Protein AF-A0A1H6P2W6-F1 (afdb_monomer_lite)

Foldseek 3Di:
DFWDDDDQKIKDKDFDDQPDPDDPLQNRFFTWIKIKMADPVRQIDIDIDRQAGLVLLVVVLVQLVCVLVVHADAKRAGDNRQWIWGAGPVQGIKIKGDDCRASCHVPDDPPPDDIDIDHDPDDSVSSVVSSVVSVVVCVVRPRDDD

InterPro domains:
  IPR056510 Immunity protein WapI-like [PF24716] (4-142)

Organism: NCBI:txid53407

Sequence (146 aa):
MICIKKGGREFFLKVSRYEFFRGEREDLNWLFVKIGARLEDGLSWRAEGAYLQAGELVDFFEWLNLILSGSEVSRLEFVEGEVSFGYSLGEGFCVILDFSLHPKGDKYIYGCDSEYKIYFDLNELEFRRLSESVKKTIEEFPIRWG

Secondary structure (DSSP, 8-state):
-EEEEETTEEEEEEEEEES-SSS-TTGGGEEEEEEEEE-TTS-EEEEEEEEEEHHHHHHHHHHHHHHHTT----EEE-TT-SEEEEEETTTEEEEEE-GGGSTTGGG--TTTSPPEEEEE---HHHHHHHHHHHHHHHHHSPPP--

Structure (mmCIF, N/CA/C/O backbone):
data_AF-A0A1H6P2W6-F1
#
_entry.id   AF-A0A1H6P2W6-F1
#
loop_
_atom_site.group_PDB
_atom_site.id
_atom_site.type_symbol
_atom_site.label_atom_id
_atom_site.label_alt_id
_atom_site.label_comp_id
_atom_site.label_asym_id
_atom_site.label_entity_id
_atom_site.label_seq_id
_atom_site.pdbx_PDB_ins_code
_atom_site.Cartn_x
_atom_site.Cartn_y
_atom_site.Cartn_z
_atom_site.occupancy
_atom_site.B_iso_or_equiv
_atom_site.auth_seq_id
_atom_site.auth_comp_id
_atom_site.auth_asym_id
_atom_site.auth_atom_id
_atom_site.pdbx_PDB_model_num
ATOM 1 N N . MET A 1 1 ? 7.985 -7.646 2.632 1.00 91.50 1 MET A N 1
ATOM 2 C CA . MET A 1 1 ? 6.520 -7.915 2.617 1.00 91.50 1 MET A CA 1
ATOM 3 C C . MET A 1 1 ? 5.856 -6.976 3.598 1.00 91.50 1 MET A C 1
ATOM 5 O O . MET A 1 1 ? 6.225 -6.982 4.765 1.00 91.50 1 MET A O 1
ATOM 9 N N . ILE A 1 2 ? 4.885 -6.209 3.121 1.00 96.56 2 ILE A N 1
ATOM 10 C CA . ILE A 1 2 ? 4.069 -5.289 3.909 1.00 96.56 2 ILE A CA 1
ATOM 11 C C . ILE A 1 2 ? 2.775 -6.022 4.269 1.00 96.56 2 ILE A C 1
ATOM 13 O O . ILE A 1 2 ? 2.155 -6.636 3.400 1.00 96.56 2 ILE A O 1
ATOM 17 N N . CYS A 1 3 ? 2.391 -6.027 5.545 1.00 96.12 3 CYS A N 1
ATOM 18 C CA . CYS A 1 3 ? 1.216 -6.759 6.011 1.00 96.12 3 CYS A CA 1
ATOM 19 C C . CYS A 1 3 ? 0.548 -6.044 7.183 1.00 96.12 3 CYS A C 1
ATOM 21 O O . CYS A 1 3 ? 1.222 -5.585 8.104 1.00 96.12 3 CYS A O 1
ATOM 23 N N . ILE A 1 4 ? -0.780 -5.993 7.146 1.00 96.12 4 ILE A N 1
ATOM 24 C CA . ILE A 1 4 ? -1.632 -5.376 8.157 1.00 96.12 4 ILE A CA 1
ATOM 25 C C . ILE A 1 4 ? -2.667 -6.418 8.569 1.00 96.12 4 ILE A C 1
ATOM 27 O O . ILE A 1 4 ? -3.336 -6.990 7.711 1.00 96.12 4 ILE A O 1
ATOM 31 N N . LYS A 1 5 ? -2.786 -6.696 9.872 1.00 94.56 5 LYS A N 1
ATOM 32 C CA . LYS A 1 5 ? -3.763 -7.650 10.419 1.00 94.56 5 LYS A CA 1
ATOM 33 C C . LYS A 1 5 ? -4.434 -7.059 11.646 1.00 94.56 5 LYS A C 1
ATOM 35 O O . LYS A 1 5 ? -3.757 -6.803 12.639 1.00 94.56 5 LYS A O 1
ATOM 40 N N . LYS A 1 6 ? -5.752 -6.874 11.598 1.00 93.69 6 LYS A N 1
ATOM 41 C CA . LYS A 1 6 ? -6.530 -6.331 12.718 1.00 93.69 6 LYS A CA 1
ATOM 42 C C . LYS A 1 6 ? -7.984 -6.773 12.630 1.00 93.69 6 LYS A C 1
ATOM 44 O O . LYS A 1 6 ? -8.563 -6.731 11.554 1.00 93.69 6 LYS A O 1
ATOM 49 N N . GLY A 1 7 ? -8.571 -7.184 13.756 1.00 88.81 7 GLY A N 1
ATOM 50 C CA . GLY A 1 7 ? -10.014 -7.444 13.850 1.00 88.81 7 GLY A CA 1
ATOM 51 C C . GLY A 1 7 ? -10.543 -8.461 12.833 1.00 88.81 7 GLY A C 1
ATOM 52 O O . GLY A 1 7 ? -11.608 -8.260 12.283 1.00 88.81 7 GLY A O 1
ATOM 53 N N . GLY A 1 8 ? -9.782 -9.513 12.510 1.00 90.44 8 GLY A N 1
ATOM 54 C CA . GLY A 1 8 ? -10.180 -10.498 11.490 1.00 90.44 8 GLY A CA 1
ATOM 55 C C . GLY A 1 8 ? -9.961 -10.055 10.038 1.00 90.44 8 GLY A C 1
ATOM 56 O O . GLY A 1 8 ? -10.117 -10.868 9.129 1.00 90.44 8 GLY A O 1
ATOM 57 N N . ARG A 1 9 ? -9.527 -8.810 9.815 1.00 94.06 9 ARG A N 1
ATOM 58 C CA . ARG A 1 9 ? -9.134 -8.281 8.508 1.00 94.06 9 ARG A CA 1
ATOM 59 C C . ARG A 1 9 ? -7.637 -8.430 8.305 1.00 94.06 9 ARG A C 1
ATOM 61 O O . ARG A 1 9 ? -6.842 -8.270 9.236 1.00 94.06 9 ARG A O 1
ATOM 68 N N . GLU A 1 10 ? -7.247 -8.699 7.074 1.00 95.56 10 GLU A N 1
ATOM 69 C CA . GLU A 1 10 ? -5.859 -8.780 6.651 1.00 95.56 10 GLU A CA 1
ATOM 70 C C . GLU A 1 10 ? -5.696 -8.089 5.305 1.00 95.56 10 GLU A C 1
ATOM 72 O O . GLU A 1 10 ? -6.506 -8.289 4.408 1.00 95.56 10 GLU A O 1
ATOM 77 N N . PHE A 1 11 ? -4.621 -7.325 5.161 1.00 96.25 11 PHE A N 1
ATOM 78 C CA . PHE A 1 11 ? -4.108 -6.842 3.887 1.00 96.25 11 PHE A CA 1
ATOM 79 C C . PHE A 1 11 ? -2.629 -7.208 3.785 1.00 96.25 11 PHE A C 1
ATOM 81 O O . PHE A 1 11 ? -1.895 -7.173 4.780 1.00 96.25 11 PHE A O 1
ATOM 88 N N . PHE A 1 12 ? -2.169 -7.550 2.587 1.00 96.62 12 PHE A N 1
ATOM 89 C CA . PHE A 1 12 ? -0.749 -7.681 2.308 1.00 96.62 12 PHE A CA 1
ATOM 90 C C . PHE A 1 12 ? -0.396 -7.138 0.926 1.00 96.62 12 PHE A C 1
ATOM 92 O O . PHE A 1 12 ? -1.154 -7.277 -0.032 1.00 96.62 12 PHE A O 1
ATOM 99 N N . LEU A 1 13 ? 0.817 -6.598 0.839 1.00 96.81 13 LEU A N 1
ATOM 100 C CA . LEU A 1 13 ? 1.495 -6.226 -0.392 1.00 96.81 13 LEU A CA 1
ATOM 101 C C . LEU A 1 13 ? 2.896 -6.838 -0.355 1.00 96.81 13 LEU A C 1
ATOM 103 O O . LEU A 1 13 ? 3.693 -6.608 0.563 1.00 96.81 13 LEU A O 1
ATOM 107 N N . LYS A 1 14 ? 3.207 -7.662 -1.352 1.00 97.38 14 LYS A N 1
ATOM 108 C CA . LYS A 1 14 ? 4.518 -8.287 -1.507 1.00 97.38 14 LYS A CA 1
ATOM 109 C C . LYS A 1 14 ? 5.110 -7.935 -2.862 1.00 97.38 14 LYS A C 1
ATOM 111 O O . LYS A 1 14 ? 4.683 -8.474 -3.880 1.00 97.38 14 LYS A O 1
ATOM 116 N N . VAL A 1 15 ? 6.152 -7.113 -2.850 1.00 96.88 15 VAL A N 1
ATOM 117 C CA . VAL A 1 15 ? 7.027 -6.940 -4.010 1.00 96.88 15 VAL A CA 1
ATOM 118 C C . VAL A 1 15 ? 7.748 -8.260 -4.277 1.00 96.88 15 VAL A C 1
ATOM 120 O O . VAL A 1 15 ? 8.250 -8.901 -3.351 1.00 96.88 15 VAL A O 1
ATOM 123 N N . SER A 1 16 ? 7.710 -8.718 -5.526 1.00 95.44 16 SER A N 1
ATOM 124 C CA . SER A 1 16 ? 8.308 -9.996 -5.934 1.00 95.44 16 SER A CA 1
ATOM 125 C C . SER A 1 16 ? 9.565 -9.806 -6.775 1.00 95.44 16 SER A C 1
ATOM 127 O O . SER A 1 16 ? 10.496 -10.599 -6.669 1.00 95.44 16 SER A O 1
ATOM 129 N N . ARG A 1 17 ? 9.568 -8.796 -7.646 1.00 95.62 17 ARG A N 1
ATOM 130 C CA . ARG A 1 17 ? 10.663 -8.455 -8.558 1.00 95.62 17 ARG A CA 1
ATOM 131 C C . ARG A 1 17 ? 10.413 -7.071 -9.149 1.00 95.62 17 ARG A C 1
ATOM 133 O O . ARG A 1 17 ? 9.298 -6.565 -9.067 1.00 95.62 17 ARG A O 1
ATOM 140 N N . TYR A 1 18 ? 11.419 -6.532 -9.820 1.00 95.94 18 TYR A N 1
ATOM 141 C CA . TYR A 1 18 ? 11.194 -5.488 -10.813 1.00 95.94 18 TYR A CA 1
ATOM 142 C C . TYR A 1 18 ? 10.552 -6.104 -12.053 1.00 95.94 18 TYR A C 1
ATOM 144 O O . TYR A 1 18 ? 10.843 -7.258 -12.387 1.00 95.94 18 TYR A O 1
ATOM 152 N N . GLU A 1 19 ? 9.680 -5.356 -12.712 1.00 93.94 19 GLU A N 1
ATOM 153 C CA . GLU A 1 19 ? 9.052 -5.782 -13.958 1.00 93.94 19 GLU A CA 1
ATOM 154 C C . GLU A 1 19 ? 10.094 -5.912 -15.072 1.00 93.94 19 GLU A C 1
ATOM 156 O O . GLU A 1 19 ? 10.209 -6.966 -15.702 1.00 93.94 19 GLU A O 1
ATOM 161 N N . PHE A 1 20 ? 10.916 -4.875 -15.238 1.00 89.00 20 PHE A N 1
ATOM 162 C CA . PHE A 1 20 ? 11.920 -4.806 -16.288 1.00 89.00 20 PHE A CA 1
ATOM 163 C C . PHE A 1 20 ? 13.342 -4.987 -15.737 1.00 89.00 20 PHE A C 1
ATOM 165 O O . PHE A 1 20 ? 13.727 -4.481 -14.678 1.00 89.00 20 PHE A O 1
ATOM 172 N N . PHE A 1 21 ? 14.161 -5.737 -16.479 1.00 81.50 21 PHE A N 1
ATOM 173 C CA . PHE A 1 21 ? 15.591 -5.919 -16.184 1.00 81.50 21 PHE A CA 1
ATOM 174 C C . PHE A 1 21 ? 16.482 -4.923 -16.931 1.00 81.50 21 PHE A C 1
ATOM 176 O O . PHE A 1 21 ? 17.617 -4.684 -16.525 1.00 81.50 21 PHE A O 1
ATOM 183 N N . ARG A 1 22 ? 15.988 -4.398 -18.053 1.00 78.81 22 ARG A N 1
ATOM 184 C CA . ARG A 1 22 ? 16.626 -3.416 -18.932 1.00 78.81 22 ARG A CA 1
ATOM 185 C C . ARG A 1 22 ? 15.519 -2.533 -19.491 1.00 78.81 22 ARG A C 1
ATOM 187 O O . ARG A 1 22 ? 14.425 -3.038 -19.718 1.00 78.81 22 ARG A O 1
ATOM 194 N N . GLY A 1 23 ? 15.816 -1.269 -19.732 1.00 78.62 23 GLY A N 1
ATOM 195 C CA . GLY A 1 23 ? 14.838 -0.297 -20.199 1.00 78.62 23 GLY A CA 1
ATOM 196 C C . GLY A 1 23 ? 15.320 1.111 -19.906 1.00 78.62 23 GLY A C 1
ATOM 197 O O . GLY A 1 23 ? 16.446 1.298 -19.429 1.00 78.62 23 GLY A O 1
ATOM 198 N N . GLU A 1 24 ? 14.470 2.086 -20.196 1.00 78.56 24 GLU A N 1
ATOM 199 C CA . GLU A 1 24 ? 14.706 3.455 -19.764 1.00 78.56 24 GLU A CA 1
ATOM 200 C C . GLU A 1 24 ? 14.606 3.545 -18.239 1.00 78.56 24 GLU A C 1
ATOM 202 O O . GLU A 1 24 ? 14.062 2.666 -17.567 1.00 78.56 24 GLU A O 1
ATOM 207 N N . ARG A 1 25 ? 15.190 4.593 -17.658 1.00 75.56 25 ARG A N 1
ATOM 208 C CA . ARG A 1 25 ? 15.284 4.730 -16.198 1.00 75.56 25 ARG A CA 1
ATOM 209 C C . ARG A 1 25 ? 13.914 4.685 -15.510 1.00 75.56 25 ARG A C 1
ATOM 211 O O . ARG A 1 25 ? 13.814 4.174 -14.396 1.00 75.56 25 ARG A O 1
ATOM 218 N N . GLU A 1 26 ? 12.896 5.218 -16.172 1.00 75.00 26 GLU A N 1
ATOM 219 C CA . GLU A 1 26 ? 11.508 5.227 -15.706 1.00 75.00 26 GLU A CA 1
ATOM 220 C C . GLU A 1 26 ? 10.953 3.796 -15.642 1.00 75.00 26 GLU A C 1
ATOM 222 O O . GLU A 1 26 ? 10.431 3.384 -14.607 1.00 75.00 26 GLU A O 1
ATOM 227 N N . ASP A 1 27 ? 11.225 2.980 -16.662 1.00 84.19 27 ASP A N 1
ATOM 228 C CA . ASP A 1 27 ? 10.763 1.592 -16.719 1.00 84.19 27 ASP A CA 1
ATOM 229 C C . ASP A 1 27 ? 11.458 0.685 -15.698 1.00 84.19 27 ASP A C 1
ATOM 231 O O . ASP A 1 27 ? 10.864 -0.232 -15.130 1.00 84.19 27 ASP A O 1
ATOM 235 N N . LEU A 1 28 ? 12.743 0.930 -15.428 1.00 90.31 28 LEU A N 1
ATOM 236 C CA . LEU A 1 28 ? 13.550 0.073 -14.552 1.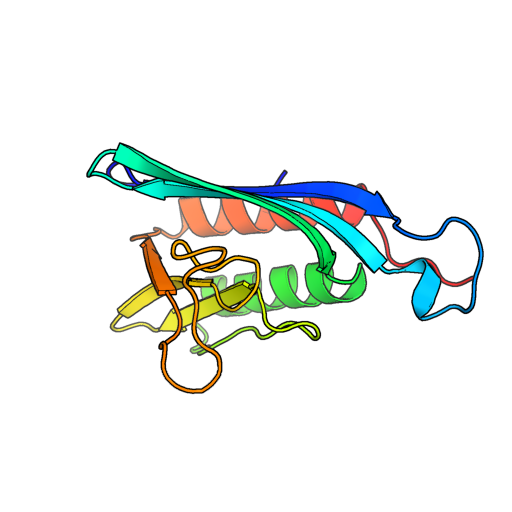00 90.31 28 LEU A CA 1
ATOM 237 C C . LEU A 1 28 ? 13.030 -0.015 -13.114 1.00 90.31 28 LEU A C 1
ATOM 239 O O . LEU A 1 28 ? 13.467 -0.903 -12.375 1.00 90.31 28 LEU A O 1
ATOM 243 N N . ASN A 1 29 ? 12.151 0.903 -12.716 1.00 94.06 29 ASN A N 1
ATOM 244 C CA . ASN A 1 29 ? 11.656 1.039 -11.356 1.00 94.06 29 ASN A CA 1
ATOM 245 C C . ASN A 1 29 ? 10.252 0.472 -11.143 1.00 94.06 29 ASN A C 1
ATOM 247 O O . ASN A 1 29 ? 9.813 0.452 -9.995 1.00 94.06 29 ASN A O 1
ATOM 251 N N . TRP A 1 30 ? 9.590 -0.052 -12.178 1.00 95.38 30 TRP A N 1
ATOM 252 C CA . TRP A 1 30 ? 8.330 -0.774 -12.006 1.00 95.38 30 TRP A CA 1
ATOM 253 C C . TRP A 1 30 ? 8.526 -2.055 -11.203 1.00 95.38 30 TRP A C 1
ATOM 255 O O . TRP A 1 30 ? 9.443 -2.848 -11.445 1.00 95.38 30 TRP A O 1
ATOM 265 N N . LEU A 1 31 ? 7.646 -2.263 -10.231 1.00 95.50 31 LEU A N 1
ATOM 266 C CA . LEU A 1 31 ? 7.659 -3.365 -9.289 1.00 95.50 31 LEU A CA 1
ATOM 267 C C . LEU A 1 31 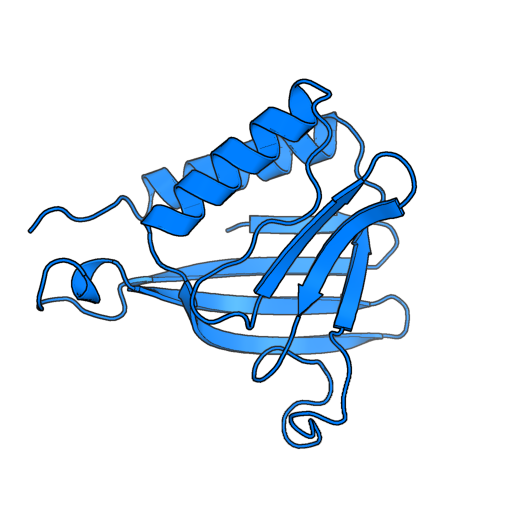? 6.458 -4.267 -9.526 1.00 95.50 31 LEU A C 1
ATOM 269 O O . LEU A 1 31 ? 5.304 -3.869 -9.391 1.00 95.50 31 LEU A O 1
ATOM 273 N N . PHE A 1 32 ? 6.746 -5.541 -9.774 1.00 94.94 32 PHE A N 1
ATOM 274 C CA . PHE A 1 32 ? 5.727 -6.572 -9.810 1.00 94.94 32 PHE A CA 1
ATOM 275 C C . PHE A 1 32 ? 5.344 -6.953 -8.377 1.00 94.94 32 PHE A C 1
ATOM 277 O O . PHE A 1 32 ? 6.142 -7.546 -7.632 1.00 94.94 32 PHE A O 1
ATOM 284 N N . VAL A 1 33 ? 4.112 -6.639 -7.988 1.00 94.94 33 VAL A N 1
ATOM 285 C CA . VAL A 1 33 ? 3.583 -6.853 -6.642 1.00 94.94 33 VAL A CA 1
ATOM 286 C C . VAL A 1 33 ? 2.501 -7.924 -6.638 1.00 94.94 33 VAL A C 1
ATOM 288 O O . VAL A 1 33 ? 1.757 -8.100 -7.595 1.00 94.94 33 VAL A O 1
ATOM 291 N N . LYS A 1 34 ? 2.409 -8.651 -5.526 1.00 95.12 34 LYS A N 1
ATOM 292 C CA . LYS A 1 34 ? 1.256 -9.481 -5.175 1.00 95.12 34 LYS A CA 1
ATOM 293 C C . LYS A 1 34 ? 0.509 -8.777 -4.057 1.00 95.12 34 LYS A C 1
ATOM 295 O O . LYS A 1 34 ? 1.093 -8.542 -2.996 1.00 95.12 34 LYS A O 1
ATOM 300 N N . ILE A 1 35 ? -0.759 -8.480 -4.284 1.00 94.25 35 ILE A N 1
ATOM 301 C CA . ILE A 1 35 ? -1.638 -7.829 -3.320 1.00 94.25 35 ILE A CA 1
ATOM 302 C C . ILE A 1 35 ? -2.762 -8.791 -2.964 1.00 94.25 35 ILE A C 1
ATOM 304 O O . ILE A 1 35 ? -3.212 -9.595 -3.782 1.00 94.25 35 ILE A O 1
ATOM 308 N N . GLY A 1 36 ? -3.217 -8.738 -1.723 1.00 93.12 36 GLY A N 1
ATOM 309 C CA . GLY A 1 36 ? -4.432 -9.428 -1.346 1.00 93.12 36 GLY A CA 1
ATOM 310 C C . GLY A 1 36 ? -4.971 -8.958 -0.019 1.00 93.12 36 GLY A C 1
ATOM 311 O O . GLY A 1 36 ? -4.260 -8.368 0.795 1.00 93.12 36 GLY A O 1
ATOM 312 N N . ALA A 1 37 ? -6.238 -9.272 0.203 1.00 92.69 37 ALA A N 1
ATOM 313 C CA . ALA A 1 37 ? -6.874 -9.016 1.474 1.00 92.69 37 ALA A CA 1
ATOM 314 C C . ALA A 1 37 ? -7.898 -10.093 1.830 1.00 92.69 37 ALA A C 1
ATOM 316 O O . ALA A 1 37 ? -8.324 -10.901 1.000 1.00 92.69 37 ALA A O 1
ATOM 317 N N . ARG A 1 38 ? -8.221 -10.134 3.118 1.00 92.38 38 ARG A N 1
ATOM 318 C CA . ARG A 1 38 ? -9.229 -10.994 3.730 1.00 92.38 38 ARG A CA 1
ATOM 319 C C . ARG A 1 38 ? -10.040 -10.158 4.704 1.00 92.38 38 ARG A C 1
ATOM 321 O O . ARG A 1 38 ? -9.459 -9.382 5.457 1.00 92.38 38 ARG A O 1
ATOM 328 N N . LEU A 1 39 ? -11.350 -10.344 4.703 1.00 87.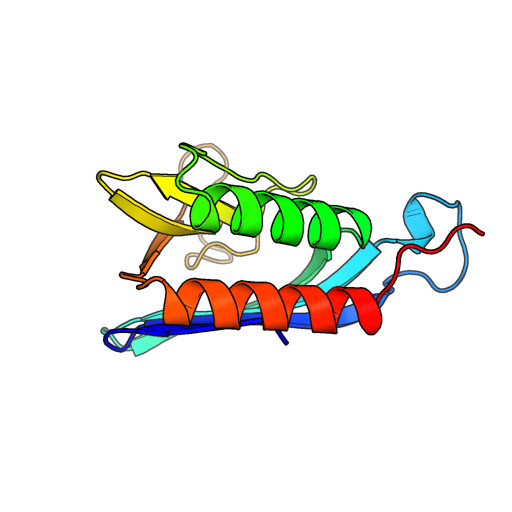75 39 LEU A N 1
ATOM 329 C CA . LEU A 1 39 ? -12.291 -9.641 5.564 1.00 87.75 39 LEU A CA 1
ATOM 330 C C . LEU A 1 39 ? -12.995 -10.615 6.514 1.00 87.75 39 LEU A C 1
ATOM 332 O O . LEU A 1 39 ? -12.855 -11.835 6.404 1.00 87.75 39 LEU A O 1
ATOM 336 N N . GLU A 1 40 ? -13.734 -10.057 7.470 1.00 83.44 40 GLU A N 1
ATOM 337 C CA . GLU A 1 40 ? -14.390 -10.799 8.556 1.00 83.44 40 GLU A CA 1
ATOM 338 C C . GLU A 1 40 ? -15.465 -11.782 8.075 1.00 83.44 40 GLU A C 1
ATOM 340 O O . GLU A 1 40 ? -15.656 -12.832 8.683 1.00 83.44 40 GLU A O 1
ATOM 345 N N . ASP A 1 41 ? -16.135 -11.476 6.966 1.00 83.31 41 ASP A N 1
ATOM 346 C CA . ASP A 1 41 ? -17.170 -12.309 6.341 1.00 83.31 41 ASP A CA 1
ATOM 347 C C . ASP A 1 41 ? -16.597 -13.478 5.518 1.00 83.31 41 ASP A C 1
ATOM 349 O O . ASP A 1 41 ? -17.336 -14.226 4.877 1.00 83.31 41 ASP A O 1
ATOM 353 N N . GLY A 1 42 ? -15.272 -13.650 5.531 1.00 80.38 42 GLY A N 1
ATOM 354 C CA . GLY A 1 42 ? -14.570 -14.645 4.732 1.00 80.38 42 GLY A CA 1
ATOM 355 C C . GLY A 1 42 ? -14.318 -14.207 3.289 1.00 80.38 42 GLY A C 1
ATOM 356 O O . GLY A 1 42 ? -13.667 -14.956 2.552 1.00 80.38 42 GLY A O 1
ATOM 357 N N . LEU A 1 43 ? -14.752 -13.004 2.883 1.00 82.62 43 LEU A N 1
ATOM 358 C CA . LEU A 1 43 ? -14.390 -12.442 1.588 1.00 82.62 43 LEU A CA 1
ATOM 359 C C . LEU A 1 43 ? -12.870 -12.309 1.523 1.00 82.62 43 LEU A C 1
ATOM 361 O O . LEU A 1 43 ? -12.221 -11.752 2.410 1.00 82.62 43 LEU A O 1
ATOM 365 N N . SER A 1 44 ? -12.284 -12.843 0.459 1.00 89.69 44 SER A N 1
ATOM 366 C CA . SER A 1 44 ? -10.865 -12.673 0.191 1.00 89.69 44 SER A CA 1
ATOM 367 C C . SER A 1 44 ? -10.617 -12.598 -1.299 1.00 89.69 44 SER A C 1
ATOM 369 O O . SER A 1 44 ? -11.303 -13.244 -2.091 1.00 89.69 44 SER A O 1
ATOM 371 N N . TRP A 1 45 ? -9.624 -11.808 -1.672 1.00 89.00 45 TRP A N 1
ATOM 372 C CA . TRP A 1 45 ? -9.171 -11.691 -3.048 1.00 89.00 45 TRP A CA 1
ATOM 373 C C . TRP A 1 45 ? -7.665 -11.490 -3.067 1.00 89.00 45 TRP A C 1
ATOM 375 O O . TRP A 1 45 ? -7.025 -11.163 -2.058 1.00 89.00 45 TRP A O 1
ATOM 385 N N . ARG A 1 46 ? -7.097 -11.747 -4.238 1.00 91.75 46 ARG A N 1
ATOM 386 C CA . ARG A 1 46 ? -5.687 -11.561 -4.537 1.00 91.75 46 ARG A CA 1
ATOM 387 C C . ARG A 1 46 ? -5.554 -11.138 -5.984 1.00 91.75 46 ARG A C 1
ATOM 389 O O . ARG A 1 46 ? -6.317 -11.607 -6.822 1.00 91.75 46 ARG A O 1
ATOM 396 N N . ALA A 1 47 ? -4.555 -10.321 -6.250 1.00 90.50 47 ALA A N 1
ATOM 397 C CA . ALA A 1 47 ? -4.183 -9.895 -7.583 1.00 90.50 47 ALA A CA 1
ATOM 398 C C . ALA A 1 47 ? -2.668 -9.681 -7.646 1.00 90.50 47 ALA A C 1
ATOM 400 O O . ALA A 1 47 ? -1.987 -9.584 -6.617 1.00 90.50 47 ALA A O 1
ATOM 401 N N . GLU A 1 48 ? -2.130 -9.663 -8.857 1.00 92.38 48 GLU A N 1
ATOM 402 C CA . GLU A 1 48 ? -0.713 -9.436 -9.091 1.00 92.38 48 GLU A CA 1
ATOM 403 C C . GLU A 1 48 ? -0.481 -8.712 -10.411 1.00 92.38 48 GLU A C 1
ATOM 405 O O . GLU A 1 48 ? -1.205 -8.938 -11.376 1.00 92.38 48 GLU A O 1
ATOM 410 N N . GLY A 1 49 ? 0.531 -7.853 -10.435 1.00 91.88 49 GLY A N 1
ATOM 411 C CA . GLY A 1 49 ? 0.829 -7.000 -11.577 1.00 91.88 49 GLY A CA 1
ATOM 412 C C . GLY A 1 49 ? 1.884 -5.957 -11.239 1.00 91.88 49 GLY A C 1
ATOM 413 O O . GLY A 1 49 ? 2.376 -5.901 -10.106 1.00 91.88 49 GLY A O 1
ATOM 414 N N . ALA A 1 50 ? 2.260 -5.164 -12.235 1.00 93.25 50 ALA A N 1
ATOM 415 C CA . ALA A 1 50 ? 3.136 -4.017 -12.059 1.00 93.25 50 ALA A CA 1
ATOM 416 C C . ALA A 1 50 ? 2.291 -2.785 -11.717 1.00 93.25 50 ALA A C 1
ATOM 418 O O . ALA A 1 50 ? 1.861 -2.061 -12.598 1.00 93.25 50 ALA A O 1
ATOM 419 N N . TYR A 1 51 ? 2.004 -2.610 -10.427 1.00 91.50 51 TYR A N 1
ATOM 420 C CA . TYR A 1 51 ? 1.090 -1.569 -9.922 1.00 91.50 51 TYR A CA 1
ATOM 421 C C . TYR A 1 51 ? 1.798 -0.508 -9.073 1.00 91.50 51 TYR A C 1
ATOM 423 O O . TYR A 1 51 ? 1.156 0.268 -8.374 1.00 91.50 51 TYR A O 1
ATOM 431 N N . LEU A 1 52 ? 3.129 -0.566 -9.005 1.00 94.00 52 LEU A N 1
ATOM 432 C CA . LEU A 1 52 ? 3.910 0.259 -8.094 1.00 94.00 52 LEU A CA 1
ATOM 433 C C . LEU A 1 52 ? 5.301 0.509 -8.662 1.00 94.00 52 LEU A C 1
ATOM 435 O O . LEU A 1 52 ? 5.919 -0.402 -9.208 1.00 94.00 52 LEU A O 1
ATOM 439 N N . GLN A 1 53 ? 5.837 1.697 -8.446 1.00 95.12 53 GLN A N 1
ATOM 440 C CA . GLN A 1 53 ? 7.228 2.036 -8.687 1.00 95.12 53 GLN A CA 1
ATOM 441 C C . GLN A 1 53 ? 8.046 1.999 -7.392 1.00 95.12 53 GLN A C 1
ATOM 443 O O . GLN A 1 53 ? 7.552 2.232 -6.290 1.00 95.12 53 GLN A O 1
ATOM 448 N N . ALA A 1 54 ? 9.351 1.755 -7.510 1.00 96.00 54 ALA A N 1
ATOM 449 C CA . ALA A 1 54 ? 10.263 1.765 -6.365 1.00 96.00 54 ALA A CA 1
ATOM 450 C C . ALA A 1 54 ? 10.283 3.114 -5.620 1.00 96.00 54 ALA A C 1
ATOM 452 O O . ALA A 1 54 ? 10.456 3.130 -4.402 1.00 96.00 54 ALA A O 1
ATOM 453 N N . GLY A 1 55 ? 10.072 4.229 -6.330 1.00 95.88 55 GLY A N 1
ATOM 454 C CA . GLY A 1 55 ? 9.931 5.558 -5.724 1.00 95.88 55 GLY A CA 1
ATOM 455 C C . GLY A 1 55 ? 8.711 5.669 -4.810 1.00 95.88 55 GLY A C 1
ATOM 456 O O . GLY A 1 55 ? 8.821 6.181 -3.704 1.00 95.88 55 GLY A O 1
ATOM 457 N N . GLU A 1 56 ? 7.594 5.057 -5.192 1.00 96.75 56 GLU A N 1
ATOM 458 C CA . GLU A 1 56 ? 6.339 5.124 -4.434 1.00 96.75 56 GLU A CA 1
ATOM 459 C C . GLU A 1 56 ? 6.409 4.367 -3.099 1.00 96.75 56 GLU A C 1
ATOM 461 O O . GLU A 1 56 ? 5.681 4.675 -2.155 1.00 96.75 56 GLU A O 1
ATOM 466 N N . LEU A 1 57 ? 7.332 3.405 -2.960 1.00 97.62 57 LEU A N 1
ATOM 467 C CA . LEU A 1 57 ? 7.640 2.816 -1.654 1.00 97.62 57 LEU A CA 1
ATOM 468 C C . LEU A 1 57 ? 8.285 3.835 -0.707 1.00 97.62 57 LEU A C 1
ATOM 470 O O . LEU A 1 57 ? 8.020 3.790 0.496 1.00 97.62 57 LEU A O 1
ATOM 474 N N . VAL A 1 58 ? 9.129 4.730 -1.231 1.00 97.94 58 VAL A N 1
ATOM 475 C CA . VAL A 1 58 ? 9.746 5.816 -0.455 1.00 97.94 58 VAL A CA 1
ATOM 476 C C . VAL A 1 58 ? 8.673 6.806 -0.028 1.00 97.94 58 VAL A C 1
ATOM 478 O O . VAL A 1 58 ? 8.567 7.081 1.166 1.00 97.94 58 VAL A O 1
ATOM 481 N N . ASP A 1 59 ? 7.813 7.223 -0.958 1.00 97.88 59 ASP A N 1
ATOM 482 C CA . ASP A 1 59 ? 6.679 8.105 -0.663 1.00 97.88 59 ASP A CA 1
ATOM 483 C C . ASP A 1 59 ? 5.768 7.490 0.408 1.00 97.88 59 ASP A C 1
ATOM 485 O O . ASP A 1 59 ? 5.340 8.167 1.344 1.00 97.88 59 ASP A O 1
ATOM 489 N N . PHE A 1 60 ? 5.541 6.172 0.350 1.00 98.12 60 PHE A N 1
ATOM 490 C CA . PHE A 1 60 ? 4.774 5.471 1.375 1.00 98.12 60 PHE A CA 1
ATOM 491 C C . PHE A 1 60 ? 5.445 5.489 2.748 1.00 98.12 60 PHE A C 1
ATOM 493 O O . PHE A 1 60 ? 4.787 5.718 3.767 1.00 98.12 60 PHE A O 1
ATOM 500 N N . PHE A 1 61 ? 6.757 5.278 2.802 1.00 98.31 61 PHE A N 1
ATOM 501 C CA . PHE A 1 61 ? 7.499 5.362 4.054 1.00 98.31 61 PHE A CA 1
ATOM 502 C C . PHE A 1 61 ? 7.460 6.777 4.650 1.00 98.31 61 PHE A C 1
ATOM 504 O O . PHE A 1 61 ? 7.236 6.931 5.854 1.00 98.31 61 PHE A O 1
ATOM 511 N N . GLU A 1 62 ? 7.638 7.808 3.827 1.00 97.94 62 GLU A N 1
ATOM 512 C CA . GLU A 1 62 ? 7.566 9.206 4.255 1.00 97.94 62 GLU A CA 1
ATOM 513 C C . GLU A 1 62 ? 6.166 9.575 4.751 1.00 97.94 62 GLU A C 1
ATOM 515 O O . GLU A 1 62 ? 6.024 10.130 5.844 1.00 97.94 62 GLU A O 1
ATOM 520 N N . TRP A 1 63 ? 5.127 9.170 4.021 1.00 98.00 63 TRP A N 1
ATOM 521 C CA . TRP A 1 63 ? 3.734 9.373 4.408 1.00 98.00 63 TRP A CA 1
ATOM 522 C C . TRP A 1 63 ? 3.401 8.719 5.761 1.00 98.00 63 TRP A C 1
ATOM 524 O O . TRP A 1 63 ? 2.777 9.346 6.618 1.00 98.00 63 TRP A O 1
ATOM 534 N N . LEU A 1 64 ? 3.895 7.503 6.028 1.00 97.50 64 LEU A N 1
ATOM 535 C CA . LEU A 1 64 ? 3.740 6.857 7.341 1.00 97.50 64 LEU A CA 1
ATOM 536 C C . LEU A 1 64 ? 4.466 7.614 8.463 1.00 97.50 64 LEU A C 1
ATOM 538 O O . LEU A 1 64 ? 3.973 7.668 9.592 1.00 97.50 64 LEU A O 1
ATOM 542 N N . ASN A 1 65 ? 5.628 8.205 8.180 1.00 96.50 65 ASN A N 1
ATOM 543 C CA . ASN A 1 65 ? 6.362 8.994 9.170 1.00 96.50 65 ASN A CA 1
ATOM 544 C C . ASN A 1 65 ? 5.650 10.310 9.502 1.00 96.50 65 ASN A C 1
ATOM 546 O O . ASN A 1 65 ? 5.683 10.736 10.658 1.00 96.50 65 ASN A O 1
ATOM 550 N N . LEU A 1 66 ? 4.955 10.918 8.536 1.00 95.81 66 LEU A N 1
ATOM 551 C CA . LEU A 1 66 ? 4.092 12.071 8.797 1.00 95.81 66 LEU A CA 1
ATOM 552 C C . LEU A 1 66 ? 2.981 11.702 9.788 1.00 95.81 66 LEU A C 1
ATOM 554 O O . LEU A 1 66 ? 2.822 12.395 10.794 1.00 95.81 66 LEU A O 1
ATOM 558 N N . ILE A 1 67 ? 2.307 10.565 9.595 1.00 95.38 67 ILE A N 1
ATOM 559 C CA . ILE A 1 67 ? 1.292 10.061 10.540 1.00 95.38 67 ILE A CA 1
ATOM 560 C C . ILE A 1 67 ? 1.886 9.853 11.935 1.00 95.38 67 ILE A C 1
ATOM 562 O O . ILE A 1 67 ? 1.335 10.332 12.924 1.00 95.38 67 ILE A O 1
ATOM 566 N N . LEU A 1 68 ? 3.037 9.179 12.025 1.00 94.94 68 LEU A N 1
ATOM 567 C CA . LEU A 1 68 ? 3.721 8.918 13.298 1.00 94.94 68 LEU A CA 1
ATOM 568 C C . LEU A 1 68 ? 4.193 10.195 14.009 1.00 94.94 68 LEU A C 1
ATOM 570 O O . LEU A 1 68 ? 4.359 10.188 15.227 1.00 94.94 68 LEU A O 1
ATOM 574 N N . SER A 1 69 ? 4.406 11.284 13.269 1.00 94.31 69 SER A N 1
ATOM 575 C CA . SER A 1 69 ? 4.716 12.607 13.827 1.00 94.31 69 SER A CA 1
ATOM 576 C C . SER A 1 69 ? 3.475 13.387 14.287 1.00 94.31 69 SER A C 1
ATOM 578 O O . SER A 1 69 ? 3.610 14.481 14.830 1.00 94.31 69 SER A O 1
ATOM 580 N N . GLY A 1 70 ? 2.273 12.835 14.082 1.00 90.56 70 GLY A N 1
ATOM 581 C CA . GLY A 1 70 ? 0.998 13.476 14.402 1.00 90.56 70 GLY A CA 1
ATOM 582 C C . GLY A 1 70 ? 0.514 14.464 13.342 1.00 90.56 70 GLY A C 1
ATOM 583 O O . GLY A 1 70 ? -0.369 15.270 13.627 1.00 90.56 70 GLY A O 1
ATOM 584 N N . SER A 1 71 ? 1.084 14.422 12.134 1.00 89.25 71 SER A N 1
ATOM 585 C CA . SER A 1 71 ? 0.633 15.256 11.022 1.00 89.25 71 SER A CA 1
ATOM 586 C C . SER A 1 71 ? -0.673 14.719 10.439 1.00 89.25 71 SER A C 1
ATOM 588 O O . SER A 1 71 ? -0.872 13.508 10.321 1.00 89.25 71 SER A O 1
ATOM 590 N N . GLU A 1 72 ? -1.554 15.631 10.039 1.00 84.75 72 GLU A N 1
ATOM 591 C CA . GLU A 1 72 ? -2.754 15.293 9.287 1.00 84.75 72 GLU A CA 1
ATOM 592 C C . GLU A 1 72 ? -2.377 15.114 7.814 1.00 84.75 72 GLU A C 1
ATOM 594 O O . GLU A 1 72 ? -1.982 16.056 7.128 1.00 84.75 72 GLU A O 1
ATOM 599 N N . VAL A 1 73 ? -2.462 13.875 7.343 1.00 89.75 73 VAL A N 1
ATOM 600 C CA . VAL A 1 73 ? -2.307 13.502 5.937 1.00 89.75 73 VAL A CA 1
ATOM 601 C C . VAL A 1 73 ? -3.557 12.750 5.532 1.00 89.75 73 VAL A C 1
ATOM 603 O O . VAL A 1 73 ? -4.054 11.963 6.327 1.00 89.75 73 VAL A O 1
ATOM 606 N N . SER A 1 74 ? -4.073 13.001 4.331 1.00 90.88 74 SER A N 1
ATOM 607 C CA . SER A 1 74 ? -5.351 12.439 3.885 1.00 90.88 74 SER A CA 1
ATOM 608 C C . SER A 1 74 ? -5.165 11.147 3.099 1.00 90.88 74 SER A C 1
ATOM 610 O O . SER A 1 74 ? -5.613 10.083 3.520 1.00 90.88 74 SER A O 1
ATOM 612 N N . ARG A 1 75 ? -4.492 11.227 1.950 1.00 95.81 75 ARG A N 1
ATOM 613 C CA . ARG A 1 75 ? -4.352 10.119 1.008 1.00 95.81 75 ARG A CA 1
ATOM 614 C C . ARG A 1 75 ? -2.962 10.101 0.392 1.00 95.81 75 ARG A C 1
ATOM 616 O O . ARG A 1 75 ? -2.411 11.147 0.066 1.00 95.81 75 ARG A O 1
ATOM 623 N N . LEU A 1 76 ? -2.425 8.901 0.246 1.00 97.00 76 LEU A N 1
ATOM 624 C CA . LEU A 1 76 ? -1.287 8.588 -0.598 1.00 97.00 76 LEU A CA 1
ATOM 625 C C . LEU A 1 76 ? -1.813 7.881 -1.845 1.00 97.00 76 LEU A C 1
ATOM 627 O O . LEU A 1 76 ? -2.387 6.793 -1.738 1.00 97.00 76 LEU A O 1
ATOM 631 N N . GLU A 1 77 ? -1.634 8.520 -2.995 1.00 95.69 77 GLU A N 1
ATOM 632 C CA . GLU A 1 77 ? -2.006 7.994 -4.307 1.00 95.69 77 GLU A CA 1
ATOM 633 C C . GLU A 1 77 ? -0.764 7.498 -5.039 1.00 95.69 77 GLU A C 1
ATOM 635 O O . GLU A 1 77 ? 0.300 8.108 -4.945 1.00 95.69 77 GLU A O 1
ATOM 640 N N . PHE A 1 78 ? -0.929 6.394 -5.762 1.00 94.56 78 PHE A N 1
ATOM 641 C CA . PHE A 1 78 ? 0.080 5.847 -6.658 1.00 94.56 78 PHE A CA 1
ATOM 642 C C . PHE A 1 78 ? -0.343 6.043 -8.112 1.00 94.56 78 PHE A C 1
ATOM 644 O O . PHE A 1 78 ? -1.529 6.206 -8.398 1.00 94.56 78 PHE A O 1
ATOM 651 N N . VAL A 1 79 ? 0.626 6.012 -9.021 1.00 92.19 79 VAL A N 1
ATOM 652 C CA . VAL A 1 79 ? 0.497 6.365 -10.438 1.00 92.19 79 VAL A CA 1
ATOM 653 C C . VAL A 1 79 ? -0.579 5.544 -11.145 1.00 92.19 79 VAL A C 1
ATOM 655 O O . VAL A 1 79 ? -1.402 6.121 -11.851 1.00 92.19 79 VAL A O 1
ATOM 658 N N . GLU A 1 80 ? -0.600 4.226 -10.946 1.00 89.62 80 GLU A N 1
ATOM 659 C CA . GLU A 1 80 ? -1.584 3.343 -11.597 1.00 89.62 80 GLU A CA 1
ATOM 660 C C . GLU A 1 80 ? -2.977 3.414 -10.935 1.00 89.62 80 GLU A C 1
ATOM 662 O O . GLU A 1 80 ? -4.000 3.095 -11.542 1.00 89.62 80 GLU A O 1
ATOM 667 N N . GLY A 1 81 ? -3.049 3.903 -9.693 1.00 90.38 81 GLY A N 1
ATOM 668 C CA . GLY A 1 81 ? -4.308 4.169 -9.002 1.00 90.38 81 GLY A CA 1
ATOM 669 C C . GLY A 1 81 ? -5.080 2.938 -8.513 1.00 90.38 81 GLY A C 1
ATOM 670 O O . GLY A 1 81 ? -6.123 3.115 -7.886 1.00 90.38 81 GLY A O 1
ATOM 671 N N . GLU A 1 82 ? -4.614 1.697 -8.709 1.00 91.31 82 GLU A N 1
ATOM 672 C CA . GLU A 1 82 ? -5.364 0.526 -8.222 1.00 91.31 82 GLU A CA 1
AT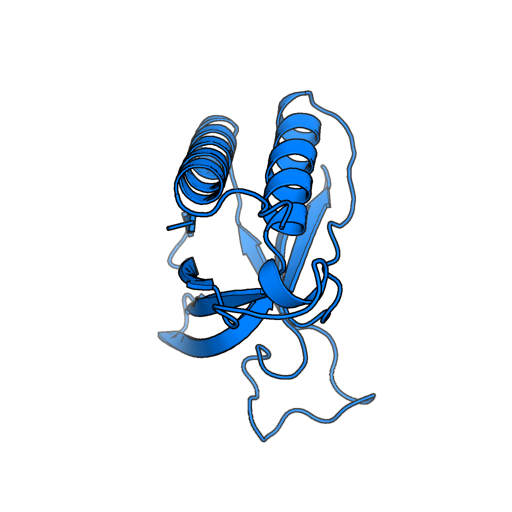OM 673 C C . GLU A 1 82 ? -5.262 0.331 -6.714 1.00 91.31 82 GLU A C 1
ATOM 675 O O . GLU A 1 82 ? -6.125 -0.315 -6.114 1.00 91.31 82 GLU A O 1
ATOM 680 N N . VAL A 1 83 ? -4.210 0.857 -6.086 1.00 94.19 83 VAL A N 1
ATOM 681 C CA . VAL A 1 83 ? -4.075 0.883 -4.630 1.00 94.19 83 VAL A CA 1
ATOM 682 C C . VAL A 1 83 ? -3.694 2.274 -4.153 1.00 94.19 83 VAL A C 1
ATOM 684 O O . VAL A 1 83 ? -2.883 2.978 -4.747 1.00 94.19 83 VAL A O 1
ATOM 687 N N . SER A 1 84 ? -4.300 2.679 -3.047 1.00 96.31 84 SER A N 1
ATOM 688 C CA . SER A 1 84 ? -3.970 3.901 -2.322 1.00 96.31 84 SER A CA 1
ATOM 689 C C . SER A 1 84 ? -4.102 3.656 -0.822 1.00 96.31 84 SER A C 1
ATOM 691 O O . SER A 1 84 ? -4.738 2.693 -0.379 1.00 96.31 84 SER A O 1
ATOM 693 N N . PHE A 1 85 ? -3.527 4.548 -0.023 1.00 97.25 85 PHE A N 1
ATOM 694 C CA . PHE A 1 85 ? -3.645 4.505 1.434 1.00 97.25 85 PHE A CA 1
ATOM 695 C C . PHE A 1 85 ? -4.265 5.795 1.943 1.00 97.25 85 PHE A C 1
ATOM 697 O O . PHE A 1 85 ? -3.906 6.879 1.494 1.00 97.25 85 PHE A O 1
ATOM 704 N N . GLY A 1 86 ? -5.206 5.676 2.872 1.00 97.12 86 GLY A N 1
ATOM 705 C CA . GLY A 1 86 ? -5.863 6.809 3.505 1.00 97.12 86 GLY A CA 1
ATOM 706 C C . GLY A 1 86 ? -5.595 6.841 5.000 1.00 97.12 86 GLY A C 1
ATOM 707 O O . GLY A 1 86 ? -5.479 5.796 5.643 1.00 97.12 86 GLY A O 1
ATOM 708 N N . TYR A 1 87 ? -5.527 8.041 5.561 1.00 96.12 87 TYR A N 1
ATOM 709 C CA . TYR A 1 87 ? -5.523 8.262 6.997 1.00 96.12 87 TYR A CA 1
ATOM 710 C C . TYR A 1 87 ? -6.294 9.540 7.326 1.00 96.12 87 TYR A C 1
ATOM 712 O O . TYR A 1 87 ? -6.313 10.491 6.556 1.00 96.12 87 TYR A O 1
ATOM 720 N N . SER A 1 88 ? -6.961 9.569 8.471 1.00 89.69 88 SER A N 1
ATOM 721 C CA . SER A 1 88 ? -7.390 10.811 9.110 1.00 89.69 88 SER A CA 1
ATOM 722 C C . SER A 1 88 ? -7.582 10.560 10.601 1.00 89.69 88 SER A C 1
ATOM 724 O O . SER A 1 88 ? -7.808 9.425 11.023 1.00 89.69 88 SER A O 1
ATOM 726 N N . LEU A 1 89 ? -7.531 11.615 11.416 1.00 83.12 89 LEU A N 1
ATOM 727 C CA . LEU A 1 89 ? -7.756 11.489 12.862 1.00 83.12 89 LEU A CA 1
ATOM 728 C C . LEU A 1 89 ? -9.179 11.007 13.202 1.00 83.12 89 LEU A C 1
ATOM 730 O O . LEU A 1 89 ? -9.384 10.433 14.267 1.00 83.12 89 LEU A O 1
ATOM 734 N N . GLY A 1 90 ? -10.153 11.242 12.315 1.00 82.75 90 GLY A N 1
ATOM 735 C CA . GLY A 1 90 ? -11.551 10.855 12.517 1.00 82.75 90 GLY A CA 1
ATOM 736 C C . GLY A 1 90 ? -11.901 9.456 12.002 1.00 82.75 90 GLY A C 1
ATOM 737 O O . GLY A 1 90 ? -12.670 8.750 12.649 1.00 82.75 90 GLY A O 1
ATOM 738 N N . GLU A 1 91 ? -11.351 9.050 10.854 1.00 84.69 91 GLU A N 1
ATOM 739 C CA . GLU A 1 91 ? -11.699 7.780 10.192 1.00 84.69 91 GLU A CA 1
ATOM 740 C C . GLU A 1 91 ? -10.645 6.678 10.384 1.00 84.69 91 GLU A C 1
ATOM 742 O O . GLU A 1 91 ? -10.912 5.506 10.109 1.00 84.69 91 GLU A O 1
ATOM 747 N N . GLY A 1 92 ? -9.454 7.034 10.871 1.00 90.31 92 GLY A N 1
ATOM 748 C CA . GLY A 1 92 ? -8.335 6.113 11.030 1.00 90.31 92 GLY A CA 1
ATOM 749 C C . GLY A 1 92 ? -7.668 5.758 9.701 1.00 90.31 92 GLY A C 1
ATOM 750 O O . GLY A 1 92 ? -7.779 6.477 8.710 1.00 90.31 92 GLY A O 1
ATOM 751 N N . PHE A 1 93 ? -6.922 4.653 9.692 1.00 96.06 93 PHE A N 1
ATOM 752 C CA . PHE A 1 93 ? -6.189 4.186 8.518 1.00 96.06 93 PHE A CA 1
ATOM 753 C C . PHE A 1 93 ? -7.064 3.305 7.626 1.00 96.06 93 PHE A C 1
ATOM 755 O O . PHE A 1 93 ? -7.775 2.419 8.109 1.00 96.06 93 PHE A O 1
ATOM 762 N N . CYS A 1 94 ? -6.955 3.475 6.311 1.00 96.44 94 CYS A N 1
ATOM 763 C CA . CYS A 1 94 ? -7.583 2.582 5.352 1.00 96.44 94 CYS A CA 1
ATOM 764 C C . CYS A 1 94 ? -6.684 2.250 4.162 1.00 96.44 94 CYS A C 1
ATOM 766 O O . CYS A 1 94 ? -5.825 3.027 3.749 1.00 96.44 94 CYS A O 1
ATOM 768 N N . VAL A 1 95 ? -6.918 1.068 3.602 1.00 96.44 95 VAL A N 1
ATOM 769 C CA . VAL A 1 95 ? -6.425 0.674 2.283 1.00 96.44 95 VAL A CA 1
ATOM 770 C C . VAL A 1 95 ? -7.564 0.863 1.297 1.00 96.44 95 VAL A C 1
ATOM 772 O O . VAL A 1 95 ? -8.678 0.402 1.550 1.00 96.44 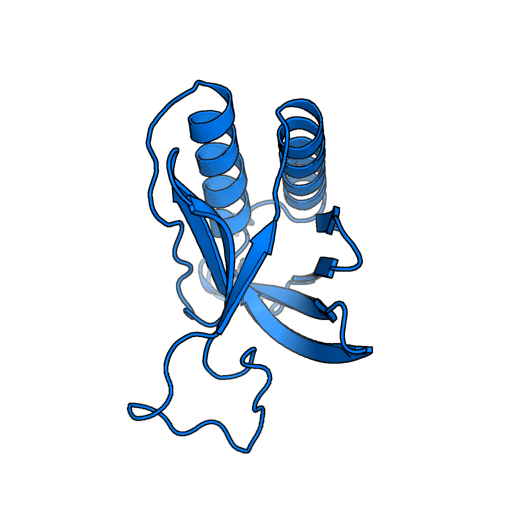95 VAL A O 1
ATOM 775 N N . ILE A 1 96 ? -7.286 1.534 0.191 1.00 95.69 96 ILE A N 1
ATOM 776 C CA . ILE A 1 96 ? -8.251 1.847 -0.856 1.00 95.69 96 ILE A CA 1
ATOM 777 C C . ILE A 1 96 ? -7.844 1.062 -2.095 1.00 95.69 96 ILE A C 1
ATOM 779 O O . ILE A 1 96 ? -6.666 1.044 -2.448 1.00 95.69 96 ILE A O 1
ATOM 783 N N . LEU A 1 97 ? -8.805 0.385 -2.712 1.00 92.75 97 LEU A N 1
ATOM 784 C CA . LEU A 1 97 ? -8.585 -0.476 -3.863 1.00 92.75 97 LEU A CA 1
ATOM 785 C C . LEU A 1 97 ? -9.564 -0.153 -4.969 1.00 92.75 97 LEU A C 1
ATOM 787 O O . LEU A 1 97 ? -10.770 -0.040 -4.728 1.00 92.75 97 LEU A O 1
ATOM 791 N N . ASP A 1 98 ? -9.036 -0.082 -6.177 1.00 92.25 98 ASP A N 1
ATOM 792 C CA . ASP A 1 98 ? -9.806 0.247 -7.362 1.00 92.25 98 ASP A CA 1
ATOM 793 C C . ASP A 1 98 ? -9.407 -0.631 -8.554 1.00 92.25 98 ASP A C 1
ATOM 795 O O . ASP A 1 98 ? -8.457 -1.419 -8.485 1.00 92.25 98 ASP A O 1
ATOM 799 N N . PHE A 1 99 ? -10.181 -0.536 -9.634 1.00 89.44 99 PHE A N 1
ATOM 800 C CA . PHE A 1 99 ? -9.927 -1.197 -10.915 1.00 89.44 99 PHE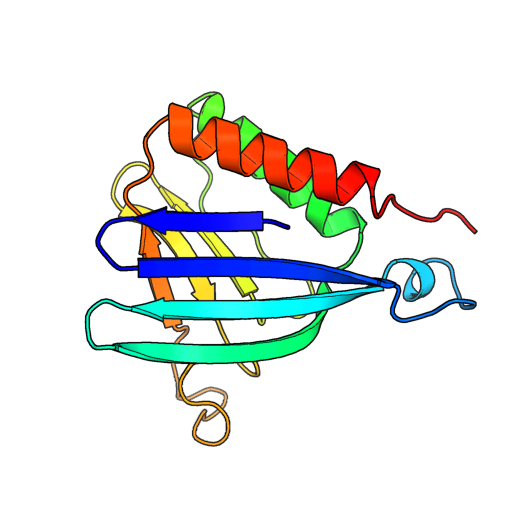 A CA 1
ATOM 801 C C . PHE A 1 99 ? -9.569 -2.689 -10.763 1.00 89.44 99 PHE A C 1
ATOM 803 O O . PHE A 1 99 ? -10.350 -3.477 -10.223 1.00 89.44 99 PHE A O 1
ATOM 810 N N . SER A 1 100 ? -8.375 -3.081 -11.218 1.00 86.81 100 SER A N 1
ATOM 811 C CA . SER A 1 100 ? -7.864 -4.455 -11.214 1.00 86.81 100 SER A CA 1
ATOM 812 C C . SER A 1 100 ? -7.719 -5.058 -9.812 1.00 86.81 100 SER A C 1
ATOM 814 O O . SER A 1 100 ? -7.681 -6.281 -9.671 1.00 86.81 100 SER A O 1
ATOM 816 N N . LEU A 1 101 ? -7.641 -4.228 -8.765 1.00 88.12 101 LEU A N 1
ATOM 817 C CA . LEU A 1 101 ? -7.536 -4.670 -7.372 1.00 88.12 101 LEU A CA 1
ATOM 818 C C . LEU A 1 101 ? -8.875 -4.629 -6.622 1.00 88.12 101 LEU A C 1
ATOM 820 O O . LEU A 1 101 ? -8.939 -5.059 -5.463 1.00 88.12 101 LEU A O 1
ATOM 824 N N . HIS A 1 102 ? -9.945 -4.156 -7.265 1.00 90.75 102 HIS A N 1
ATOM 825 C CA . HIS A 1 102 ? -11.270 -4.085 -6.667 1.00 90.75 102 HIS A CA 1
ATOM 826 C C . HIS A 1 102 ? -11.844 -5.502 -6.422 1.00 90.75 102 HIS A C 1
ATOM 828 O O . HIS A 1 102 ? -11.799 -6.347 -7.320 1.00 90.75 102 HIS A O 1
ATOM 834 N N . PRO A 1 103 ? -12.486 -5.799 -5.270 1.00 87.56 103 PRO A N 1
ATOM 835 C CA . PRO A 1 103 ? -13.022 -7.139 -4.972 1.00 87.56 103 PRO A CA 1
ATOM 836 C C . PRO A 1 103 ? -14.100 -7.658 -5.938 1.00 87.56 103 PRO A C 1
ATOM 838 O O . PRO A 1 103 ? -14.406 -8.849 -5.950 1.00 87.56 103 PRO A O 1
ATOM 841 N N . LYS A 1 104 ? -14.696 -6.771 -6.744 1.00 88.44 104 LYS A N 1
ATOM 842 C CA . LYS A 1 104 ? -15.617 -7.154 -7.830 1.00 88.44 104 LYS A CA 1
ATOM 843 C C . LYS A 1 104 ? -14.902 -7.845 -8.998 1.00 88.44 104 LYS A C 1
ATOM 845 O O . LYS A 1 104 ? -15.582 -8.539 -9.754 1.00 88.44 104 LYS A O 1
ATOM 850 N N . GLY A 1 105 ? -13.582 -7.687 -9.136 1.00 85.94 105 GLY A N 1
ATOM 851 C CA . GLY A 1 105 ? -12.794 -8.239 -10.240 1.00 85.94 105 GLY A CA 1
ATOM 852 C C . GLY A 1 105 ? -13.418 -7.894 -11.591 1.00 85.94 105 GLY A C 1
ATOM 853 O O . GLY A 1 105 ? -13.802 -6.752 -11.820 1.00 85.94 105 GLY A O 1
ATOM 854 N N . ASP A 1 106 ? -13.644 -8.906 -12.429 1.00 87.06 106 ASP A N 1
ATOM 855 C CA . ASP A 1 106 ? -14.241 -8.768 -13.770 1.00 87.06 106 ASP A CA 1
ATOM 856 C C . ASP A 1 106 ? -15.657 -8.163 -13.792 1.00 87.06 106 ASP A C 1
ATOM 858 O O . ASP A 1 106 ? -16.173 -7.813 -14.851 1.00 87.06 106 ASP A O 1
ATOM 862 N N . LYS A 1 107 ? -16.326 -8.064 -12.635 1.00 90.19 107 LYS A N 1
ATOM 863 C CA . LYS A 1 107 ? -17.639 -7.412 -12.509 1.00 90.19 107 LYS A CA 1
ATOM 864 C C . LYS A 1 107 ? -17.539 -5.917 -12.214 1.00 90.19 107 LYS A C 1
ATOM 866 O O . LYS A 1 107 ? -18.580 -5.285 -12.057 1.00 90.19 107 LYS A O 1
ATOM 871 N N . TYR A 1 108 ? -16.330 -5.381 -12.058 1.00 90.00 108 TYR A N 1
ATOM 872 C CA . TYR A 1 108 ? -16.111 -3.960 -11.843 1.00 90.00 108 TYR A CA 1
ATOM 873 C C . TYR A 1 108 ? -16.484 -3.166 -13.101 1.00 90.00 108 TYR A C 1
ATOM 875 O O . TYR A 1 108 ? -16.072 -3.511 -14.209 1.00 90.00 108 TYR A O 1
ATOM 883 N N . ILE A 1 109 ? -17.257 -2.094 -12.932 1.00 91.12 109 ILE A N 1
ATOM 884 C CA . ILE A 1 109 ? -17.704 -1.226 -14.024 1.00 91.12 109 ILE A CA 1
ATOM 885 C C . ILE A 1 109 ? -17.095 0.166 -13.852 1.00 91.12 109 ILE A C 1
ATOM 887 O O . ILE A 1 109 ? -17.516 0.943 -12.990 1.00 91.12 109 ILE A O 1
ATOM 891 N N . TYR A 1 110 ? -16.145 0.495 -14.731 1.00 87.31 110 TYR A N 1
ATOM 892 C CA . TYR A 1 110 ? -15.474 1.794 -14.755 1.00 87.31 110 TYR A CA 1
ATOM 893 C C . TYR A 1 110 ? -16.473 2.956 -14.835 1.00 87.31 110 TYR A C 1
ATOM 895 O O . TYR A 1 110 ? -17.399 2.949 -15.651 1.00 87.31 110 TYR A O 1
ATOM 903 N N . GLY A 1 111 ? -16.283 3.956 -13.972 1.00 87.88 111 GLY A N 1
ATOM 904 C CA . GLY A 1 111 ? -17.130 5.149 -13.884 1.00 87.88 111 GLY A CA 1
ATOM 905 C C . GLY A 1 111 ? -18.495 4.933 -13.219 1.00 87.88 111 GLY A C 1
ATOM 906 O O . GLY A 1 111 ? -19.228 5.902 -13.034 1.00 87.88 111 GLY A O 1
ATOM 907 N N . CYS A 1 112 ? -18.846 3.695 -12.856 1.00 91.94 112 CYS A N 1
ATOM 908 C CA . CYS A 1 112 ? -20.078 3.375 -12.128 1.00 91.94 112 CYS A CA 1
ATOM 909 C C . CYS A 1 112 ? -19.789 2.887 -10.707 1.00 91.94 112 CYS A C 1
ATOM 911 O O . CYS A 1 112 ? -20.486 3.267 -9.768 1.00 91.94 112 CYS A O 1
ATOM 913 N N . ASP A 1 113 ? -18.783 2.026 -10.557 1.00 93.88 113 ASP A N 1
ATOM 914 C CA . ASP A 1 113 ? -18.385 1.489 -9.265 1.00 93.88 113 ASP A CA 1
ATOM 915 C C . ASP A 1 113 ? -17.487 2.471 -8.506 1.00 93.88 113 ASP A C 1
ATOM 917 O O . ASP A 1 113 ? -16.628 3.130 -9.084 1.00 93.88 113 ASP A O 1
ATOM 921 N N . SER A 1 114 ? -17.707 2.572 -7.195 1.00 94.31 114 SER A N 1
ATOM 922 C CA . SER A 1 114 ? -16.859 3.342 -6.288 1.00 94.31 114 SER A CA 1
ATOM 923 C C . SER A 1 114 ? -15.683 2.508 -5.793 1.00 94.31 114 SER A C 1
ATOM 925 O O . SER A 1 114 ? -15.808 1.291 -5.661 1.00 94.31 114 SER A O 1
ATOM 927 N N . GLU A 1 115 ? -14.613 3.183 -5.385 1.00 94.62 115 GLU A N 1
ATOM 928 C CA . GLU A 1 115 ? -13.473 2.578 -4.696 1.00 94.62 115 GLU A CA 1
ATOM 929 C C . GLU A 1 115 ? -13.896 1.688 -3.517 1.00 94.62 115 GLU A C 1
ATOM 931 O O . GLU A 1 115 ? -14.827 1.999 -2.761 1.00 94.62 115 GLU A O 1
ATOM 936 N N . TYR A 1 116 ? -13.147 0.609 -3.304 1.00 92.81 116 TYR A N 1
ATOM 937 C CA . TYR A 1 116 ? -13.330 -0.279 -2.167 1.00 92.81 116 TYR A CA 1
ATOM 938 C C . TYR A 1 116 ? -12.380 0.084 -1.028 1.00 92.81 116 TYR A C 1
ATOM 940 O O . TYR A 1 116 ? -11.165 0.087 -1.210 1.00 92.81 116 TYR A O 1
ATOM 948 N N . LYS A 1 117 ? -12.911 0.342 0.172 1.00 94.31 117 LYS A N 1
ATOM 949 C CA . LYS A 1 117 ? -12.114 0.769 1.333 1.00 94.31 117 LYS A CA 1
ATOM 950 C C . LYS A 1 117 ? -12.099 -0.285 2.433 1.00 94.31 117 LYS A C 1
ATOM 952 O O . LYS A 1 117 ? -13.145 -0.774 2.855 1.00 94.31 117 LYS A O 1
ATOM 957 N N . ILE A 1 118 ? -10.909 -0.587 2.942 1.00 94.12 118 ILE A N 1
ATOM 958 C CA . ILE A 1 118 ? -10.684 -1.495 4.069 1.00 94.12 118 ILE A CA 1
ATOM 959 C C . ILE A 1 118 ? -10.094 -0.696 5.220 1.00 94.12 118 ILE A C 1
ATOM 961 O O . ILE A 1 118 ? -8.953 -0.245 5.146 1.00 94.12 118 ILE A O 1
ATOM 965 N N . TYR A 1 119 ? -10.855 -0.558 6.297 1.00 94.62 119 TYR A N 1
ATOM 966 C CA . TYR A 1 119 ? -10.438 0.203 7.470 1.00 94.62 119 TYR A CA 1
ATOM 967 C C . TYR A 1 119 ? -9.716 -0.681 8.487 1.00 94.62 119 TYR A C 1
ATOM 969 O O . TYR A 1 119 ? -10.186 -1.780 8.818 1.00 94.62 119 TYR A O 1
ATOM 977 N N . PHE A 1 120 ? -8.608 -0.164 9.018 1.00 94.94 120 PHE A N 1
ATOM 978 C CA . PHE A 1 120 ? -7.830 -0.773 10.088 1.00 94.94 120 PHE A CA 1
ATOM 979 C C . PHE A 1 120 ? -7.645 0.221 11.237 1.00 94.94 120 PHE A C 1
ATOM 981 O O . PHE A 1 120 ? -7.116 1.315 11.057 1.00 94.94 120 PHE A O 1
ATOM 988 N N . ASP A 1 121 ? -8.030 -0.205 12.437 1.00 93.12 121 ASP A N 1
ATOM 989 C CA . ASP A 1 121 ? -7.772 0.534 13.672 1.00 93.12 121 ASP A CA 1
ATOM 990 C C . ASP A 1 121 ? -6.345 0.242 14.163 1.00 93.12 121 ASP A C 1
ATOM 992 O O . ASP A 1 121 ? -6.095 -0.717 14.911 1.00 93.12 121 ASP A O 1
ATOM 996 N N . LEU A 1 122 ? -5.390 1.005 13.623 1.00 94.75 122 LEU A N 1
ATOM 997 C CA . LEU A 1 122 ? -3.968 0.867 13.917 1.00 94.75 122 LEU A CA 1
ATOM 998 C C . LEU A 1 122 ? -3.556 1.798 15.056 1.00 94.75 122 LEU A C 1
ATOM 1000 O O . LEU A 1 122 ? -3.750 3.008 14.993 1.00 94.75 122 LEU A O 1
ATOM 1004 N N . ASN A 1 123 ? -2.916 1.234 16.075 1.00 93.69 123 ASN A N 1
ATOM 1005 C CA . ASN A 1 123 ? -2.232 2.013 17.101 1.00 93.69 123 ASN A CA 1
ATOM 1006 C C . ASN A 1 123 ? -0.809 2.400 16.660 1.00 93.69 123 ASN A C 1
ATOM 1008 O O . ASN A 1 123 ? -0.284 1.916 15.656 1.00 93.69 123 ASN A O 1
ATOM 1012 N N . GLU A 1 124 ? -0.149 3.248 17.449 1.00 94.56 124 GLU A N 1
ATOM 1013 C CA . GLU A 1 124 ? 1.202 3.739 17.147 1.00 94.56 124 GLU A CA 1
ATOM 1014 C C . GLU A 1 124 ? 2.222 2.606 16.921 1.00 94.56 124 GLU A C 1
ATOM 1016 O O . GLU A 1 124 ? 3.029 2.665 15.993 1.00 94.56 124 GLU A O 1
ATOM 1021 N N . LEU A 1 125 ? 2.175 1.536 17.726 1.00 96.00 125 LEU A N 1
ATOM 1022 C CA . LEU A 1 125 ? 3.077 0.390 17.569 1.00 96.00 125 LEU A CA 1
ATOM 1023 C C . LEU A 1 125 ? 2.844 -0.334 16.234 1.00 96.00 125 LEU A C 1
ATOM 1025 O O . LEU A 1 125 ? 3.796 -0.783 15.594 1.00 96.00 125 LEU A O 1
ATOM 1029 N N . GLU A 1 126 ? 1.590 -0.458 15.810 1.00 96.44 126 GLU A N 1
ATOM 1030 C CA . GLU A 1 126 ? 1.218 -1.066 14.532 1.00 96.44 126 GLU A CA 1
ATOM 1031 C C . GLU A 1 126 ? 1.667 -0.200 13.349 1.00 96.44 126 GLU A C 1
ATOM 1033 O O . GLU A 1 126 ? 2.242 -0.738 12.401 1.00 96.44 126 GLU A O 1
ATOM 1038 N N . PHE A 1 127 ? 1.535 1.128 13.437 1.00 96.44 127 PHE A N 1
ATOM 1039 C CA . PHE A 1 127 ? 2.102 2.048 12.445 1.00 96.44 127 PHE A CA 1
ATOM 1040 C C . PHE A 1 127 ? 3.628 1.959 12.359 1.00 96.44 127 PHE A C 1
ATOM 1042 O O . PHE A 1 127 ? 4.174 1.902 11.258 1.00 96.44 127 PHE A O 1
ATOM 1049 N N . ARG A 1 128 ? 4.336 1.884 13.496 1.00 97.38 128 ARG A N 1
ATOM 1050 C CA . ARG A 1 128 ? 5.801 1.712 13.506 1.00 97.38 128 ARG A CA 1
ATOM 1051 C C . ARG A 1 128 ? 6.216 0.417 12.808 1.00 97.38 128 ARG A C 1
ATOM 1053 O O . ARG A 1 128 ? 7.103 0.436 11.962 1.00 97.38 128 ARG A O 1
ATOM 1060 N N . ARG A 1 129 ? 5.528 -0.694 13.088 1.00 97.44 129 ARG A N 1
ATOM 1061 C CA . ARG A 1 129 ? 5.775 -1.987 12.421 1.00 97.44 129 ARG A CA 1
ATOM 1062 C C . ARG A 1 129 ? 5.479 -1.945 10.923 1.00 97.44 129 ARG A C 1
ATOM 1064 O O . ARG A 1 129 ? 6.205 -2.563 10.140 1.00 97.44 129 ARG A O 1
ATOM 1071 N N . LEU A 1 130 ? 4.420 -1.240 10.526 1.00 97.88 130 LEU A N 1
ATOM 1072 C CA . LEU A 1 130 ? 4.090 -1.024 9.121 1.00 97.88 130 LEU A CA 1
ATOM 1073 C C . LEU A 1 130 ? 5.211 -0.238 8.429 1.00 97.88 130 LEU A C 1
ATOM 1075 O O . LEU A 1 130 ? 5.759 -0.723 7.442 1.00 97.88 130 LEU A O 1
ATOM 1079 N N . SER A 1 131 ? 5.624 0.891 9.008 1.00 97.94 131 SER A N 1
ATOM 1080 C CA . SER A 1 131 ? 6.726 1.732 8.520 1.00 97.94 131 SER A CA 1
ATOM 1081 C C . SER A 1 131 ? 8.043 0.950 8.391 1.00 97.94 131 SER A C 1
ATOM 1083 O O . SER A 1 131 ? 8.674 0.959 7.335 1.00 97.94 131 SER A O 1
ATOM 1085 N N . GLU A 1 132 ? 8.414 0.151 9.397 1.00 98.12 132 GLU A N 1
ATOM 1086 C CA . GLU A 1 132 ? 9.585 -0.738 9.329 1.00 98.12 132 GLU A CA 1
ATOM 1087 C C . GLU A 1 132 ? 9.488 -1.777 8.201 1.00 98.12 132 GLU A C 1
ATOM 1089 O O . GLU A 1 132 ? 10.492 -2.119 7.574 1.00 98.12 132 GLU A O 1
ATOM 1094 N N . SER A 1 133 ? 8.289 -2.299 7.935 1.00 98.25 133 SER A N 1
ATOM 1095 C CA . SER A 1 133 ? 8.067 -3.281 6.869 1.00 98.25 133 SER A CA 1
ATOM 1096 C C . SER A 1 133 ? 8.166 -2.652 5.478 1.00 98.25 133 SER A C 1
ATOM 1098 O O . SER A 1 133 ? 8.690 -3.291 4.559 1.00 98.25 133 SER A O 1
ATOM 1100 N N . VAL A 1 134 ? 7.709 -1.404 5.322 1.00 98.31 134 VAL A N 1
ATOM 1101 C CA . VAL A 1 134 ? 7.912 -0.616 4.096 1.00 98.31 134 VAL A CA 1
ATOM 1102 C C . VAL A 1 134 ? 9.400 -0.344 3.904 1.00 98.31 134 VAL A C 1
ATOM 1104 O O . VAL A 1 134 ? 9.939 -0.689 2.856 1.00 98.31 134 VAL A O 1
ATOM 1107 N N . LYS A 1 135 ? 10.098 0.134 4.942 1.00 98.38 135 LYS A N 1
ATOM 1108 C CA . LYS A 1 135 ? 11.544 0.394 4.895 1.00 98.38 135 LYS A CA 1
ATOM 1109 C C . LYS A 1 135 ? 12.354 -0.825 4.450 1.00 98.38 135 LYS A C 1
ATOM 1111 O O . LYS A 1 135 ? 13.159 -0.720 3.532 1.00 98.38 135 LYS A O 1
ATOM 1116 N N . LYS A 1 136 ? 12.098 -1.999 5.035 1.00 98.31 136 LYS A N 1
ATOM 1117 C CA . LYS A 1 136 ? 12.747 -3.256 4.613 1.00 98.31 136 LYS A CA 1
ATOM 1118 C C . LYS A 1 136 ? 12.475 -3.592 3.146 1.00 98.31 136 LYS A C 1
ATOM 1120 O O . LYS A 1 136 ? 13.332 -4.149 2.475 1.00 98.31 136 LYS A O 1
ATOM 1125 N N . THR A 1 137 ? 11.280 -3.268 2.653 1.00 98.19 137 THR A N 1
ATOM 1126 C CA . THR A 1 137 ? 10.915 -3.502 1.251 1.00 98.19 137 THR A CA 1
ATOM 1127 C C . THR A 1 137 ? 11.652 -2.529 0.317 1.00 98.19 137 THR A C 1
ATOM 1129 O O . THR A 1 137 ? 12.084 -2.956 -0.745 1.00 98.19 137 THR A O 1
ATOM 1132 N N . ILE A 1 138 ? 11.881 -1.274 0.729 1.00 98.12 138 ILE A N 1
ATOM 1133 C CA . ILE A 1 138 ? 12.743 -0.317 0.005 1.00 98.12 138 ILE A CA 1
ATOM 1134 C C . ILE A 1 138 ? 14.191 -0.819 -0.052 1.00 98.12 138 ILE A C 1
ATOM 1136 O O . ILE A 1 138 ? 14.827 -0.749 -1.096 1.00 98.12 138 ILE A O 1
ATOM 1140 N N . GLU A 1 139 ? 14.721 -1.336 1.059 1.00 97.69 139 GLU A N 1
ATOM 1141 C CA . GLU A 1 139 ? 16.087 -1.879 1.114 1.00 97.69 139 GLU A CA 1
ATOM 1142 C C . GLU A 1 139 ? 16.262 -3.098 0.189 1.00 97.69 139 GLU A C 1
ATOM 1144 O O . GLU A 1 139 ? 17.321 -3.273 -0.411 1.00 97.69 139 GLU A O 1
ATOM 1149 N N . GLU A 1 140 ? 15.221 -3.925 0.050 1.00 97.56 140 GLU A N 1
ATOM 1150 C CA . GLU A 1 140 ? 15.198 -5.081 -0.855 1.00 97.56 140 GLU A CA 1
ATOM 1151 C C . GLU A 1 140 ? 15.012 -4.673 -2.330 1.00 97.56 140 GLU A C 1
ATOM 1153 O O . GLU A 1 140 ? 15.588 -5.297 -3.224 1.00 97.56 140 GLU A O 1
ATOM 1158 N N . PHE A 1 141 ? 14.241 -3.612 -2.586 1.00 96.44 141 PHE A N 1
ATOM 1159 C CA . PHE A 1 141 ? 13.905 -3.109 -3.920 1.00 96.44 141 PHE A CA 1
ATOM 1160 C C . PHE A 1 141 ? 14.184 -1.598 -4.044 1.00 96.44 141 PHE A C 1
ATOM 1162 O O . PHE A 1 141 ? 13.249 -0.806 -4.184 1.00 96.44 141 PHE A O 1
ATOM 1169 N N . PRO A 1 142 ? 15.460 -1.170 -4.008 1.00 96.00 142 PRO A N 1
ATOM 1170 C CA . PRO A 1 142 ? 15.817 0.244 -4.069 1.00 96.00 142 PRO A CA 1
ATOM 1171 C C . PRO A 1 142 ? 15.539 0.863 -5.445 1.00 96.00 142 PRO A C 1
ATOM 1173 O O . PRO A 1 142 ? 15.482 0.177 -6.466 1.00 96.00 142 PRO A O 1
ATOM 1176 N N . ILE A 1 143 ? 15.450 2.190 -5.512 1.00 95.25 143 ILE A N 1
ATOM 1177 C CA . ILE A 1 143 ? 15.398 2.896 -6.799 1.00 95.25 143 ILE A CA 1
ATOM 1178 C C . ILE A 1 143 ? 16.667 2.582 -7.606 1.00 95.25 143 ILE A C 1
ATOM 1180 O O . ILE A 1 143 ? 17.791 2.691 -7.108 1.00 95.25 143 ILE A O 1
ATOM 1184 N N . ARG A 1 144 ? 16.482 2.203 -8.869 1.00 92.38 144 ARG A N 1
ATOM 1185 C CA . ARG A 1 144 ? 17.539 1.964 -9.851 1.00 92.38 144 ARG A CA 1
ATOM 1186 C C . ARG A 1 144 ? 17.796 3.237 -10.648 1.00 92.38 144 ARG A C 1
ATOM 1188 O O . ARG A 1 144 ? 16.867 3.869 -11.147 1.00 92.38 144 ARG A O 1
ATOM 1195 N N . TRP A 1 145 ? 19.070 3.592 -10.783 1.00 82.56 145 TRP A N 1
ATOM 1196 C CA . TRP A 1 145 ? 19.495 4.854 -11.399 1.00 82.56 145 TRP A CA 1
ATOM 1197 C C . TRP A 1 145 ? 19.937 4.718 -12.865 1.00 82.56 145 TRP A C 1
ATOM 1199 O O . TRP A 1 145 ? 20.078 5.743 -13.531 1.00 82.56 145 TRP A O 1
ATOM 1209 N N . GLY A 1 146 ? 20.044 3.484 -13.376 1.00 66.38 146 GLY A N 1
ATOM 1210 C CA . GLY A 1 146 ? 20.606 3.179 -14.699 1.00 66.38 146 GLY A CA 1
ATOM 1211 C C . GLY A 1 146 ? 22.099 2.896 -14.645 1.00 66.38 146 GLY A C 1
ATOM 1212 O O . GLY A 1 146 ? 22.800 3.579 -13.867 1.00 66.38 146 GLY A O 1
#

Radius of gyration: 15.17 Å; chains: 1; bounding box: 41×30×38 Å

pLDDT: mean 92.45, std 5.53, range [66.38, 98.38]